Protein AF-A0A538E797-F1 (afdb_monomer_lite)

Foldseek 3Di:
DDDDDDDDDPDPPPPPPDPDPLVVVAPDDDDDPDDWFWAAEPSYIFTKDWPFWDDDDPPDAAFEKEDEDDADPPAHIEGHDAPPDPSDDQKYFYKYKYFDPPAPGDHDRYPVSSVVCVVVVGIDIGTDPTITRMHID

Sequence (137 aa):
MRKILVVLALAACAASASALPAAAADGPVQTYSQHVTLGFYRGELISYLDFGPVKLASGNKVAPIWVVTNGPEGQRNIVDTVPGRAGYTPLWAVHTVTWKSGANARVLRSAAAVRSAQRAGQVTVKAAPVVVNCPIL

Secondary structure (DSSP, 8-state):
---------------------GGGGS-PPPP-SS--EEEEETTEEEEE----B-PPPTT---EEEEEESSPPTT--EEES--TTSTT--SEEEEEEEEEPTTS------SHHHHHHHHHTTSEEEEEEEEEEE--B-

Structure (mmCIF, N/CA/C/O backbone):
data_AF-A0A538E797-F1
#
_entry.id   AF-A0A538E797-F1
#
loop_
_atom_site.group_PDB
_atom_site.id
_atom_site.type_symbol
_atom_site.label_atom_id
_atom_site.label_alt_id
_atom_site.label_comp_id
_atom_site.label_asym_id
_atom_site.label_entity_id
_atom_site.label_seq_id
_atom_site.pdbx_PDB_ins_code
_atom_site.Cartn_x
_atom_site.Cartn_y
_atom_site.Cartn_z
_atom_site.occupancy
_atom_site.B_iso_or_equiv
_atom_site.auth_seq_id
_atom_site.auth_comp_id
_atom_site.auth_asym_id
_atom_site.auth_atom_id
_atom_site.pdbx_PDB_model_num
ATOM 1 N N . MET A 1 1 ? -1.198 -56.739 55.428 1.00 44.25 1 MET A N 1
ATOM 2 C CA . MET A 1 1 ? -1.530 -56.590 53.992 1.00 44.25 1 MET A CA 1
ATOM 3 C C . MET A 1 1 ? -2.028 -55.168 53.767 1.00 44.25 1 MET A C 1
ATOM 5 O O . MET A 1 1 ? -3.082 -54.810 54.272 1.00 44.25 1 MET A O 1
ATOM 9 N N . ARG A 1 2 ? -1.198 -54.322 53.150 1.00 35.97 2 ARG A N 1
ATOM 10 C CA . ARG A 1 2 ? -1.338 -52.858 53.083 1.00 35.97 2 ARG A CA 1
ATOM 11 C C . ARG A 1 2 ? -1.948 -52.506 51.721 1.00 35.97 2 ARG A C 1
ATOM 13 O O . ARG A 1 2 ? -1.290 -52.708 50.708 1.00 35.97 2 ARG A O 1
ATOM 20 N N . LYS A 1 3 ? -3.207 -52.062 51.681 1.00 38.53 3 LYS A N 1
ATOM 21 C CA . LYS A 1 3 ? -3.858 -51.613 50.438 1.00 38.53 3 LYS A CA 1
ATOM 22 C C . LYS A 1 3 ? -3.472 -50.152 50.198 1.00 38.53 3 LYS A C 1
ATOM 24 O O . LYS A 1 3 ? -3.892 -49.278 50.947 1.00 38.53 3 LYS A O 1
ATOM 29 N N . ILE A 1 4 ? -2.615 -49.915 49.209 1.00 42.84 4 ILE A N 1
ATOM 30 C CA . ILE A 1 4 ? -2.207 -48.580 48.756 1.00 42.84 4 ILE A CA 1
ATOM 31 C C . ILE A 1 4 ? -3.264 -48.092 47.762 1.00 42.84 4 ILE A C 1
ATOM 33 O O . ILE A 1 4 ? -3.472 -48.719 46.726 1.00 42.84 4 ILE A O 1
ATOM 37 N N . LEU A 1 5 ? -3.949 -46.998 48.099 1.00 42.88 5 LEU A N 1
ATOM 38 C CA . LEU A 1 5 ? -4.840 -46.282 47.191 1.00 42.88 5 LEU A CA 1
ATOM 39 C C . LEU A 1 5 ? -3.979 -45.298 46.384 1.00 42.88 5 LEU A C 1
ATOM 41 O O . LEU A 1 5 ? -3.400 -44.373 46.952 1.00 42.88 5 LEU A O 1
ATOM 45 N N . VAL A 1 6 ? -3.856 -45.517 45.077 1.00 39.69 6 VAL A N 1
ATOM 46 C CA . VAL A 1 6 ? -3.193 -44.580 44.161 1.00 39.69 6 VAL A CA 1
ATOM 47 C C . VAL A 1 6 ? -4.214 -43.518 43.763 1.00 39.69 6 VAL A C 1
ATOM 49 O O . VAL A 1 6 ? -5.213 -43.825 43.118 1.00 39.69 6 VAL A O 1
ATOM 52 N N . VAL A 1 7 ? -3.976 -42.270 44.167 1.00 41.56 7 VAL A N 1
ATOM 53 C CA . VAL A 1 7 ? -4.746 -41.108 43.709 1.00 41.56 7 VAL A CA 1
ATOM 54 C C . VAL A 1 7 ? -4.184 -40.685 42.354 1.00 41.56 7 VAL A C 1
ATOM 56 O O . VAL A 1 7 ? -3.055 -40.204 42.269 1.00 41.56 7 VAL A O 1
ATOM 59 N N . LEU A 1 8 ? -4.961 -40.883 41.288 1.00 40.84 8 LEU A N 1
ATOM 60 C CA . LEU A 1 8 ? -4.662 -40.334 39.967 1.00 40.84 8 LEU A CA 1
ATOM 61 C C . LEU A 1 8 ? -5.021 -38.839 39.976 1.00 40.84 8 LEU A C 1
ATOM 63 O O . LEU A 1 8 ? -6.191 -38.472 39.894 1.00 40.84 8 LEU A O 1
ATOM 67 N N . ALA A 1 9 ? -4.021 -37.969 40.097 1.00 42.69 9 ALA A N 1
ATOM 68 C CA . ALA A 1 9 ? -4.195 -36.545 39.844 1.00 42.69 9 ALA A CA 1
ATOM 69 C C . ALA A 1 9 ? -4.151 -36.306 38.326 1.00 42.69 9 ALA A C 1
ATOM 71 O O . ALA A 1 9 ? -3.087 -36.375 37.711 1.00 42.69 9 ALA A O 1
ATOM 72 N N . LEU A 1 10 ? -5.308 -36.035 37.711 1.00 43.81 10 LEU A N 1
ATOM 73 C CA . LEU A 1 10 ? -5.363 -35.476 36.361 1.00 43.81 10 LEU A CA 1
ATOM 74 C C . LEU A 1 10 ? -4.856 -34.028 36.427 1.00 43.81 10 LEU A C 1
ATOM 76 O O . LEU A 1 10 ? -5.579 -33.122 36.837 1.00 43.81 10 LEU A O 1
ATOM 80 N N . ALA A 1 11 ? -3.606 -33.805 36.029 1.00 48.59 11 ALA A N 1
ATOM 81 C CA . ALA A 1 11 ? -3.107 -32.466 35.755 1.00 48.59 11 ALA A CA 1
ATOM 82 C C . ALA A 1 11 ? -3.677 -32.003 34.405 1.00 48.59 11 ALA A C 1
ATOM 84 O O . ALA A 1 11 ? -3.235 -32.438 33.343 1.00 48.59 11 ALA A O 1
ATOM 85 N N . ALA A 1 12 ? -4.686 -31.133 34.439 1.00 50.56 12 ALA A N 1
ATOM 86 C CA . ALA A 1 12 ? -5.140 -30.424 33.253 1.00 50.56 12 ALA A CA 1
ATOM 87 C C . ALA A 1 12 ? -4.074 -29.384 32.867 1.00 50.56 12 ALA A C 1
ATOM 89 O O . ALA A 1 12 ? -3.980 -28.319 33.477 1.00 50.56 12 ALA A O 1
ATOM 90 N N . CYS A 1 13 ? -3.251 -29.691 31.862 1.00 41.28 13 CYS A N 1
ATOM 91 C CA . CYS A 1 13 ? -2.411 -28.693 31.205 1.00 41.28 13 CYS A CA 1
ATOM 92 C C . CYS A 1 13 ? -3.315 -27.712 30.451 1.00 41.28 13 CYS A C 1
ATOM 94 O O . CYS A 1 13 ? -3.717 -27.964 29.316 1.00 41.28 13 CYS A O 1
ATOM 96 N N . ALA A 1 14 ? -3.629 -26.577 31.073 1.00 55.16 14 ALA A N 1
ATOM 97 C CA . ALA A 1 14 ? -4.094 -25.411 30.343 1.00 55.16 14 ALA A CA 1
ATOM 98 C C . ALA A 1 14 ? -2.926 -24.911 29.479 1.00 55.16 14 ALA A C 1
ATOM 100 O O . ALA A 1 14 ? -1.996 -24.276 29.974 1.00 55.16 14 ALA A O 1
ATOM 101 N N . ALA A 1 15 ? -2.939 -25.251 28.190 1.00 53.62 15 ALA A N 1
ATOM 102 C CA . ALA A 1 15 ? -2.039 -24.650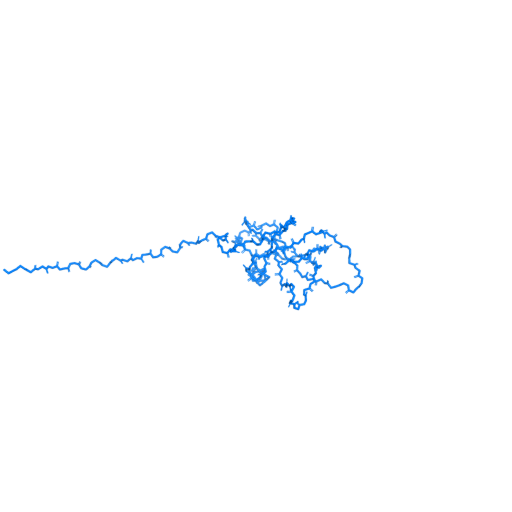 27.220 1.00 53.62 15 ALA A CA 1
ATOM 103 C C . ALA A 1 15 ? -2.470 -23.192 27.022 1.00 53.62 15 ALA A C 1
ATOM 105 O O . ALA A 1 15 ? -3.354 -22.882 26.224 1.00 53.62 15 ALA A O 1
ATOM 106 N N . SER A 1 16 ? -1.866 -22.295 27.795 1.00 52.09 16 SER A N 1
ATOM 107 C CA . SER A 1 16 ? -1.926 -20.861 27.554 1.00 52.09 16 SER A CA 1
ATOM 108 C C . SER A 1 16 ? -1.306 -20.593 26.185 1.00 52.09 16 SER A C 1
ATOM 110 O O . SER A 1 16 ? -0.084 -20.582 26.047 1.00 52.09 16 SER A O 1
ATOM 112 N N . ALA A 1 17 ? -2.133 -20.407 25.157 1.00 55.44 17 ALA A N 1
ATOM 113 C CA . ALA A 1 17 ? -1.679 -19.882 23.879 1.00 55.44 17 ALA A CA 1
ATOM 114 C C . ALA A 1 17 ? -1.300 -18.411 24.095 1.00 55.44 17 ALA A C 1
ATOM 116 O O . ALA A 1 17 ? -2.126 -17.509 23.959 1.00 55.44 17 ALA A O 1
ATOM 117 N N . SER A 1 18 ? -0.056 -18.166 24.504 1.00 52.25 18 SER A N 1
ATOM 118 C CA . SER A 1 18 ? 0.523 -16.833 24.450 1.00 52.25 18 SER A CA 1
ATOM 119 C C . SER A 1 18 ? 0.542 -16.416 22.983 1.00 52.25 18 SER A C 1
ATOM 121 O O . SER A 1 18 ? 1.216 -17.022 22.150 1.00 52.25 18 SER A O 1
ATOM 123 N N . ALA A 1 19 ? -0.256 -15.405 22.641 1.00 55.53 19 ALA A N 1
ATOM 124 C CA . ALA A 1 19 ? -0.161 -14.761 21.345 1.00 55.53 19 ALA A CA 1
ATOM 125 C C . ALA A 1 19 ? 1.259 -14.198 21.233 1.00 55.53 19 ALA A C 1
ATOM 127 O O . ALA A 1 19 ? 1.596 -13.218 21.899 1.00 55.53 19 ALA A O 1
ATOM 128 N N . LEU A 1 20 ? 2.109 -14.861 20.445 1.00 48.50 20 LEU A N 1
ATOM 129 C CA . LEU A 1 20 ? 3.406 -14.317 20.073 1.00 48.50 20 LEU A CA 1
ATOM 13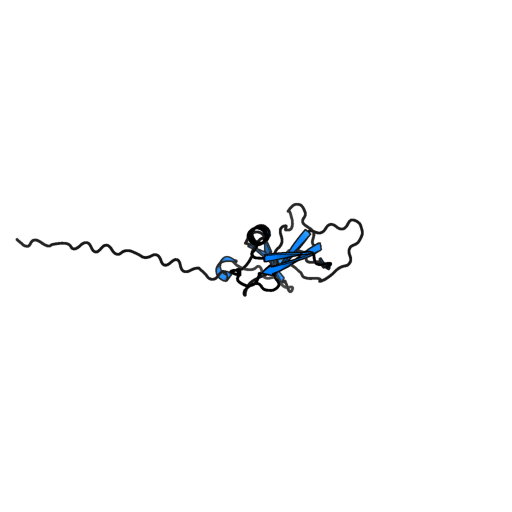0 C C . LEU A 1 20 ? 3.183 -12.882 19.570 1.00 48.50 20 LEU A C 1
ATOM 132 O O . LEU A 1 20 ? 2.234 -12.652 18.810 1.00 48.50 20 LEU A O 1
ATOM 136 N N . PRO A 1 21 ? 4.017 -11.911 19.980 1.00 47.06 21 PRO A N 1
ATOM 137 C CA . PRO A 1 21 ? 3.920 -10.572 19.434 1.00 47.06 21 PRO A CA 1
ATOM 138 C C . PRO A 1 21 ? 4.013 -10.675 17.912 1.00 47.06 21 PRO A C 1
ATOM 140 O O . PRO A 1 21 ? 4.872 -11.387 17.398 1.00 47.06 21 PRO A O 1
ATOM 143 N N . ALA A 1 22 ? 3.143 -9.972 17.185 1.00 52.41 22 ALA A N 1
ATOM 144 C CA . ALA A 1 22 ? 3.089 -10.013 15.720 1.00 52.41 22 ALA A CA 1
ATOM 145 C C . ALA A 1 22 ? 4.447 -9.720 15.040 1.00 52.41 22 ALA A C 1
ATOM 147 O O . ALA A 1 22 ? 4.637 -10.092 13.888 1.00 52.41 22 ALA A O 1
ATOM 148 N N . ALA A 1 23 ? 5.395 -9.111 15.765 1.00 48.59 23 ALA A N 1
ATOM 149 C CA . ALA A 1 23 ? 6.785 -8.918 15.356 1.00 48.59 23 ALA A CA 1
ATOM 150 C C . ALA A 1 23 ? 7.599 -10.225 15.227 1.00 48.59 23 ALA A C 1
ATOM 152 O O . ALA A 1 23 ? 8.496 -10.301 14.397 1.00 48.59 23 ALA A O 1
ATOM 153 N N . ALA A 1 24 ? 7.289 -11.270 16.001 1.00 51.31 24 ALA A N 1
ATOM 154 C CA . ALA A 1 24 ? 7.984 -12.560 15.935 1.00 51.31 24 ALA A CA 1
ATOM 155 C C . ALA A 1 24 ? 7.589 -13.401 14.704 1.00 51.31 24 ALA A C 1
ATOM 157 O O . ALA A 1 24 ? 8.263 -14.378 14.388 1.00 51.31 24 ALA A O 1
ATOM 158 N N . ALA A 1 25 ? 6.511 -13.031 14.001 1.00 61.03 25 ALA A N 1
ATOM 159 C CA . ALA A 1 25 ? 6.016 -13.751 12.827 1.00 61.03 25 ALA A CA 1
ATOM 160 C C . ALA A 1 25 ? 6.710 -13.348 11.510 1.00 61.03 25 ALA A C 1
ATOM 162 O O . ALA A 1 25 ? 6.484 -13.993 10.489 1.00 61.03 25 ALA A O 1
ATOM 163 N N . ASP A 1 26 ? 7.530 -12.293 11.515 1.00 69.38 26 ASP A N 1
ATOM 164 C CA . ASP A 1 26 ? 8.071 -11.685 10.290 1.00 69.38 26 ASP A CA 1
ATOM 165 C C . ASP A 1 26 ? 9.312 -12.406 9.727 1.00 69.38 26 ASP A C 1
ATOM 167 O O . ASP A 1 26 ? 9.731 -12.106 8.610 1.00 69.38 26 ASP A O 1
ATOM 171 N N . GLY A 1 27 ? 9.885 -13.370 10.459 1.00 66.62 27 GLY A N 1
ATOM 172 C CA . GLY A 1 27 ? 11.157 -13.998 10.087 1.00 66.62 27 GLY A CA 1
ATOM 173 C C . GLY A 1 27 ? 12.325 -12.995 10.058 1.00 66.62 27 GLY A C 1
ATOM 174 O O . GLY A 1 27 ? 12.183 -11.853 10.503 1.00 66.62 27 GLY A O 1
ATOM 175 N N . PRO A 1 28 ? 13.516 -13.398 9.580 1.00 70.62 28 PRO A N 1
ATOM 176 C CA . PRO A 1 28 ? 14.621 -12.465 9.408 1.00 70.62 28 PRO A CA 1
ATOM 177 C C . PRO A 1 28 ? 14.321 -11.495 8.259 1.00 70.62 28 PRO A C 1
ATOM 179 O O . PRO A 1 28 ? 14.097 -11.904 7.119 1.00 70.62 28 PRO A O 1
ATOM 182 N N . VAL A 1 29 ? 14.356 -10.198 8.557 1.00 71.19 29 VAL A N 1
ATOM 183 C CA . VAL A 1 29 ? 14.288 -9.147 7.537 1.00 71.19 29 VAL A CA 1
ATOM 184 C C . VAL A 1 29 ? 15.600 -9.136 6.758 1.00 71.19 29 VAL A C 1
ATOM 186 O O . VAL A 1 29 ? 16.673 -9.112 7.360 1.00 71.19 29 VAL A O 1
ATOM 189 N N . GLN A 1 30 ? 15.525 -9.145 5.427 1.00 82.56 30 GLN A N 1
ATOM 190 C CA . GLN A 1 30 ? 16.713 -9.010 4.584 1.00 82.56 30 GLN A CA 1
ATOM 191 C C . GLN A 1 30 ? 17.364 -7.639 4.807 1.00 82.56 30 GLN A C 1
ATOM 193 O O . GLN A 1 30 ? 16.690 -6.606 4.748 1.00 82.56 30 GLN A O 1
ATOM 198 N N . THR A 1 31 ? 18.675 -7.632 5.046 1.00 85.38 31 THR A N 1
ATOM 199 C CA . THR A 1 31 ? 19.455 -6.403 5.216 1.00 85.38 31 THR A CA 1
ATOM 200 C C . THR A 1 31 ? 20.038 -5.980 3.879 1.00 85.38 31 THR A C 1
ATOM 202 O O . THR A 1 31 ? 20.685 -6.768 3.193 1.00 85.38 31 THR A O 1
ATOM 205 N N . TYR A 1 32 ? 19.858 -4.709 3.539 1.00 88.50 32 TYR A N 1
ATOM 206 C CA . TYR A 1 32 ? 20.411 -4.107 2.335 1.00 88.50 32 TYR A CA 1
ATOM 207 C C . TYR A 1 32 ? 21.402 -3.013 2.729 1.00 88.50 32 TYR A C 1
ATOM 209 O O . TYR A 1 32 ? 21.233 -2.354 3.752 1.00 88.50 32 TYR A O 1
ATOM 217 N N . SER A 1 33 ? 22.438 -2.801 1.914 1.00 90.06 33 SER A N 1
ATOM 218 C CA . SER A 1 33 ? 23.407 -1.717 2.142 1.00 90.06 33 SER A CA 1
ATOM 219 C C . SER A 1 33 ? 22.782 -0.328 1.977 1.00 90.06 33 SER A C 1
ATOM 221 O O . SER A 1 33 ? 23.258 0.643 2.555 1.00 90.06 33 SER A O 1
ATOM 223 N N . GLN A 1 34 ? 21.724 -0.238 1.174 1.00 90.56 34 GLN A N 1
ATOM 224 C CA . GLN A 1 34 ? 20.929 0.970 0.971 1.00 90.56 34 GLN A CA 1
ATOM 225 C C . GLN A 1 34 ? 19.734 1.009 1.930 1.00 90.56 34 GLN A C 1
ATOM 227 O O . GLN A 1 34 ? 19.246 -0.034 2.364 1.00 90.56 34 GLN A O 1
ATOM 232 N N . HIS A 1 35 ? 19.231 2.211 2.223 1.00 91.25 35 HIS A N 1
ATOM 233 C CA . HIS A 1 35 ? 18.023 2.369 3.029 1.00 91.25 35 HIS A CA 1
ATOM 234 C C . HIS A 1 35 ? 16.810 1.774 2.302 1.00 91.25 35 HIS A C 1
ATOM 236 O O . HIS A 1 35 ? 16.544 2.108 1.146 1.00 91.25 35 HIS A O 1
ATOM 242 N N . VAL A 1 36 ? 16.059 0.924 2.999 1.00 95.38 36 VAL A N 1
ATOM 243 C CA . VAL A 1 36 ? 14.845 0.284 2.485 1.00 95.38 36 VAL A CA 1
ATOM 244 C C . VAL A 1 36 ? 13.681 0.530 3.428 1.00 95.38 36 VAL A C 1
ATOM 246 O O . VAL A 1 36 ? 13.846 0.645 4.643 1.00 95.38 36 VAL A O 1
ATOM 249 N N . THR A 1 37 ? 12.485 0.580 2.863 1.00 95.94 37 THR A N 1
ATOM 250 C CA . THR A 1 37 ? 11.235 0.617 3.613 1.00 95.94 37 THR A CA 1
ATOM 251 C C . THR A 1 37 ? 10.624 -0.776 3.645 1.00 95.94 37 THR A C 1
ATOM 253 O O . THR A 1 37 ? 10.742 -1.546 2.694 1.00 95.94 37 THR A O 1
ATOM 256 N N . LEU A 1 38 ? 9.957 -1.100 4.753 1.00 96.69 38 LEU A N 1
ATOM 257 C CA . LEU A 1 38 ? 9.271 -2.374 4.926 1.00 96.69 38 LEU A CA 1
ATOM 258 C C . LEU A 1 38 ? 7.782 -2.251 4.603 1.00 96.69 38 LEU A C 1
ATOM 260 O O . LEU A 1 38 ? 7.118 -1.307 5.036 1.00 96.69 38 LEU A O 1
ATOM 264 N N . GLY A 1 39 ? 7.246 -3.248 3.909 1.00 97.12 39 GLY A N 1
ATOM 265 C CA . GLY A 1 39 ? 5.830 -3.374 3.577 1.00 97.12 39 GLY A CA 1
ATOM 266 C C . GLY A 1 39 ? 5.301 -4.779 3.826 1.00 97.12 39 GLY A C 1
ATOM 267 O O . GLY A 1 39 ? 6.038 -5.671 4.241 1.00 97.12 39 GLY A O 1
ATOM 268 N N . PHE A 1 40 ? 4.016 -4.980 3.551 1.00 97.94 40 PHE A N 1
ATOM 269 C CA . PHE A 1 40 ? 3.368 -6.280 3.627 1.00 97.94 40 PHE A CA 1
ATOM 270 C C . PHE A 1 40 ? 2.839 -6.746 2.275 1.00 97.94 40 PHE A C 1
ATOM 272 O O . PHE A 1 40 ? 2.143 -6.010 1.572 1.00 97.94 40 PHE A O 1
ATOM 279 N N . TYR A 1 41 ? 3.078 -8.015 1.967 1.00 96.75 41 TYR A N 1
ATOM 280 C CA . TYR A 1 41 ? 2.488 -8.719 0.838 1.00 96.75 41 TYR A CA 1
ATOM 281 C C . TYR A 1 41 ? 1.996 -10.088 1.304 1.00 96.75 41 TYR A C 1
ATOM 283 O O . TYR A 1 41 ? 2.769 -10.912 1.771 1.00 96.75 41 TYR A O 1
ATOM 291 N N . ARG A 1 42 ? 0.686 -10.340 1.193 1.00 95.62 42 ARG A N 1
ATOM 292 C CA . ARG A 1 42 ? 0.063 -11.640 1.536 1.00 95.62 42 ARG A CA 1
ATOM 293 C C . ARG A 1 42 ? 0.442 -12.207 2.916 1.00 95.62 42 ARG A C 1
ATOM 295 O O . ARG A 1 42 ? 0.457 -13.416 3.101 1.00 95.62 42 ARG A O 1
ATOM 302 N N . GLY A 1 43 ? 0.644 -11.339 3.904 1.00 94.62 43 GLY A N 1
ATOM 303 C CA . GLY A 1 43 ? 1.030 -11.740 5.256 1.00 94.62 43 GLY A CA 1
ATOM 304 C C . GLY A 1 43 ? 2.535 -11.701 5.511 1.00 94.62 43 GLY A C 1
ATOM 305 O O . GLY A 1 43 ? 2.922 -11.640 6.674 1.00 94.62 43 GLY A O 1
ATOM 306 N N . GLU A 1 44 ? 3.360 -11.647 4.469 1.00 92.69 44 GLU A N 1
ATOM 307 C CA . GLU A 1 44 ? 4.820 -11.606 4.548 1.00 92.69 44 GLU A CA 1
ATOM 308 C C . GLU A 1 44 ? 5.342 -10.171 4.578 1.00 92.69 44 GLU A C 1
ATOM 310 O O . GLU A 1 44 ? 4.700 -9.245 4.070 1.00 92.69 44 GLU A O 1
ATOM 315 N N . LEU A 1 45 ? 6.513 -10.001 5.187 1.00 94.88 45 LEU A N 1
ATOM 316 C CA . LEU A 1 45 ? 7.254 -8.752 5.175 1.00 94.88 45 LEU A CA 1
ATOM 317 C C . LEU A 1 45 ? 8.077 -8.665 3.884 1.00 94.88 45 LEU A C 1
ATOM 319 O O . LEU A 1 45 ? 8.747 -9.621 3.507 1.00 94.88 45 LEU A O 1
ATOM 323 N N . ILE A 1 46 ? 8.039 -7.513 3.227 1.00 95.19 46 ILE A N 1
ATOM 324 C CA . ILE A 1 46 ? 8.830 -7.224 2.027 1.00 95.19 46 ILE A CA 1
ATOM 325 C C . ILE A 1 46 ? 9.649 -5.953 2.227 1.00 95.19 46 ILE A C 1
ATOM 327 O O . ILE A 1 46 ? 9.270 -5.094 3.026 1.00 95.19 46 ILE A O 1
ATOM 331 N N . SER A 1 47 ? 10.719 -5.811 1.450 1.00 96.25 47 SER A N 1
ATOM 332 C CA . SER A 1 47 ? 11.539 -4.601 1.393 1.00 96.25 47 SER A CA 1
ATOM 333 C C . SER A 1 47 ? 11.362 -3.908 0.046 1.00 96.25 47 SER A C 1
ATOM 335 O O . SER A 1 47 ? 11.288 -4.558 -0.995 1.00 96.25 47 SER A O 1
ATOM 337 N N . TYR A 1 48 ? 11.290 -2.582 0.049 1.00 96.94 48 TYR A N 1
ATOM 338 C CA . TYR A 1 48 ? 11.206 -1.782 -1.168 1.00 96.94 48 TYR A CA 1
ATOM 339 C C . TYR A 1 48 ? 11.963 -0.463 -1.018 1.00 96.94 48 TYR A C 1
ATOM 341 O O . TYR A 1 48 ? 12.186 0.026 0.091 1.00 96.94 48 TYR A O 1
ATOM 349 N N . LEU A 1 49 ? 12.366 0.116 -2.145 1.00 97.31 49 LEU A N 1
ATOM 350 C CA . LEU A 1 49 ? 12.917 1.471 -2.193 1.00 97.31 49 LEU A CA 1
ATOM 351 C C . LEU A 1 49 ? 11.783 2.478 -2.289 1.00 97.31 49 LEU A C 1
ATOM 353 O O . LEU A 1 49 ? 10.805 2.206 -2.972 1.00 97.31 49 LEU A O 1
ATOM 357 N N . ASP A 1 50 ? 11.917 3.642 -1.665 1.00 96.62 50 ASP A N 1
ATOM 358 C CA . ASP A 1 50 ? 10.936 4.721 -1.784 1.00 96.62 50 ASP A CA 1
ATOM 359 C C . ASP A 1 50 ? 11.558 5.923 -2.504 1.00 96.62 50 ASP A C 1
ATOM 361 O O . ASP A 1 50 ? 12.362 6.655 -1.928 1.00 96.62 50 ASP A O 1
ATOM 365 N N . PHE A 1 51 ? 11.204 6.113 -3.779 1.00 97.12 51 PHE A N 1
ATOM 366 C CA . PHE A 1 51 ? 11.606 7.288 -4.559 1.00 97.12 51 PHE A CA 1
ATOM 367 C C . PHE A 1 51 ? 10.552 8.405 -4.540 1.00 97.12 51 PHE A C 1
ATOM 369 O O . PHE A 1 51 ? 10.728 9.427 -5.204 1.00 97.12 51 PHE A O 1
ATOM 376 N N . GLY A 1 52 ? 9.461 8.232 -3.79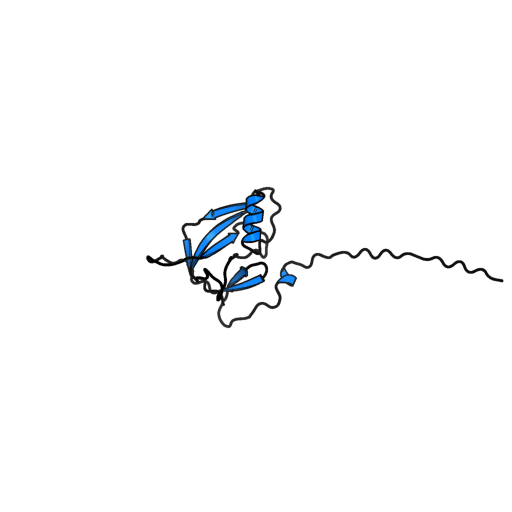1 1.00 96.56 52 GLY A N 1
ATOM 377 C CA . GLY A 1 52 ? 8.419 9.232 -3.623 1.00 96.56 52 GLY A CA 1
ATOM 378 C C . GLY A 1 52 ? 7.488 9.415 -4.832 1.00 96.56 52 GLY A C 1
ATOM 379 O O . GLY A 1 52 ? 7.413 8.560 -5.725 1.00 96.56 52 GLY A O 1
ATOM 380 N N . PRO A 1 53 ? 6.706 10.514 -4.839 1.00 97.69 53 PRO A N 1
ATOM 381 C CA . PRO A 1 53 ? 5.695 10.785 -5.855 1.00 97.69 53 PRO A CA 1
ATOM 382 C C . PRO A 1 53 ? 6.266 11.013 -7.255 1.00 97.69 53 PRO A C 1
ATOM 384 O O . PRO A 1 53 ? 7.282 11.682 -7.431 1.00 97.69 53 PRO A O 1
ATOM 387 N N . VAL A 1 54 ? 5.543 10.542 -8.271 1.00 97.44 54 VAL A N 1
ATOM 388 C CA . VAL A 1 54 ? 5.901 10.721 -9.683 1.00 97.44 54 VAL A CA 1
ATOM 389 C C . VAL A 1 54 ? 4.712 11.178 -10.523 1.00 97.44 54 VAL A C 1
ATOM 391 O O . VAL A 1 54 ? 3.552 10.914 -10.206 1.00 97.44 54 VAL A O 1
ATOM 394 N N . LYS A 1 55 ? 5.002 11.847 -11.643 1.00 95.06 55 LYS A N 1
ATOM 395 C CA . LYS A 1 55 ? 4.004 12.133 -12.681 1.00 95.06 55 LYS A CA 1
ATOM 396 C C . LYS A 1 55 ? 3.908 10.943 -13.629 1.00 95.06 55 LYS A C 1
ATOM 398 O O . LYS A 1 55 ? 4.926 10.421 -14.077 1.00 95.06 55 LYS A O 1
ATOM 403 N N . LEU A 1 56 ? 2.687 10.528 -13.951 1.00 93.81 56 LEU A N 1
ATOM 404 C CA . LEU A 1 56 ? 2.468 9.469 -14.930 1.00 93.81 56 LEU A CA 1
ATOM 405 C C . LEU A 1 56 ? 2.627 9.994 -16.358 1.00 93.81 56 LEU A C 1
ATOM 407 O O . LEU A 1 56 ? 2.129 11.067 -16.693 1.00 93.81 56 LEU A O 1
ATOM 411 N N . ALA A 1 57 ? 3.272 9.192 -17.200 1.00 90.56 57 ALA A N 1
ATOM 412 C CA . ALA A 1 57 ? 3.210 9.321 -18.648 1.00 90.56 57 ALA A CA 1
ATOM 413 C C . ALA A 1 57 ? 2.091 8.424 -19.205 1.00 90.56 57 ALA A C 1
ATOM 415 O O . ALA A 1 57 ? 1.676 7.453 -18.563 1.00 90.56 57 ALA A O 1
ATOM 416 N N . SER A 1 58 ? 1.609 8.739 -20.410 1.00 91.75 58 SER A N 1
ATOM 417 C CA . SER A 1 58 ? 0.643 7.889 -21.116 1.00 91.75 58 SER A CA 1
ATOM 418 C C . SER A 1 58 ? 1.195 6.469 -21.287 1.00 91.75 58 SER A C 1
ATOM 420 O O . SER A 1 58 ? 2.371 6.289 -21.596 1.00 91.75 58 SER A O 1
ATOM 422 N N . GLY A 1 59 ? 0.353 5.458 -21.067 1.00 92.25 59 GLY A N 1
ATOM 423 C CA . GLY A 1 59 ? 0.736 4.045 -21.151 1.00 92.25 59 GLY A CA 1
ATOM 424 C C . GLY A 1 59 ? 1.360 3.455 -19.881 1.00 92.25 59 GLY A C 1
ATOM 425 O O . GLY A 1 59 ? 1.481 2.230 -19.794 1.00 92.25 59 GLY A O 1
ATOM 426 N N . ASN A 1 60 ? 1.694 4.269 -18.871 1.00 94.94 60 ASN A N 1
ATOM 427 C CA . ASN A 1 60 ? 2.170 3.747 -17.591 1.00 94.94 60 ASN A CA 1
ATOM 428 C C . ASN A 1 60 ? 1.095 2.886 -16.917 1.00 94.94 60 ASN A C 1
ATOM 430 O O . ASN A 1 60 ? -0.058 3.293 -16.766 1.00 94.94 60 ASN A O 1
ATOM 434 N N . LYS A 1 61 ? 1.506 1.705 -16.454 1.00 96.69 61 LYS A N 1
ATOM 435 C CA . LYS A 1 61 ? 0.684 0.830 -15.616 1.00 96.69 61 LYS A CA 1
ATOM 436 C C . LYS A 1 61 ? 1.034 1.051 -14.151 1.00 96.69 61 LYS A C 1
ATOM 438 O O . LYS A 1 61 ? 2.202 1.231 -13.806 1.00 96.69 61 LYS A O 1
ATOM 443 N N . VAL A 1 62 ? 0.024 0.973 -13.297 1.00 98.06 62 VAL A N 1
ATOM 444 C CA . VAL A 1 62 ? 0.173 1.103 -11.846 1.00 98.06 62 VAL A CA 1
ATOM 445 C C . VAL A 1 62 ? -0.422 -0.106 -11.141 1.00 98.06 62 VAL A C 1
ATOM 447 O O . VAL A 1 62 ? -1.408 -0.680 -11.607 1.00 98.06 62 VAL A O 1
ATOM 450 N N . ALA A 1 63 ? 0.172 -0.469 -10.012 1.00 98.25 63 ALA A N 1
ATOM 451 C CA . ALA A 1 63 ? -0.373 -1.433 -9.068 1.00 98.25 63 ALA A CA 1
ATOM 452 C C . ALA A 1 63 ? -0.943 -0.699 -7.837 1.00 98.25 63 ALA A C 1
ATOM 454 O O . ALA A 1 63 ? -0.528 0.421 -7.544 1.00 98.25 63 ALA A O 1
ATOM 455 N N . PRO A 1 64 ? -1.908 -1.270 -7.101 1.00 98.31 64 PRO A N 1
ATOM 456 C CA . PRO A 1 64 ? -2.424 -0.637 -5.892 1.00 98.31 64 PRO A CA 1
ATOM 457 C C . PRO A 1 64 ? -1.464 -0.813 -4.706 1.00 98.31 64 PRO A C 1
ATOM 459 O O . PRO A 1 64 ? -0.954 -1.912 -4.470 1.00 98.31 64 PRO A O 1
ATOM 462 N N . ILE A 1 65 ? -1.292 0.249 -3.918 1.00 98.75 65 ILE A N 1
ATOM 463 C CA . ILE A 1 65 ? -0.705 0.200 -2.572 1.00 98.75 65 ILE A CA 1
ATOM 464 C C . ILE A 1 65 ? -1.707 0.763 -1.566 1.00 98.75 65 ILE A C 1
ATOM 466 O O . ILE A 1 65 ? -2.357 1.776 -1.824 1.00 98.75 65 ILE A O 1
ATOM 470 N N . TRP A 1 66 ? -1.840 0.119 -0.410 1.00 98.88 66 TRP A N 1
ATOM 471 C CA . TRP A 1 66 ? -2.698 0.587 0.676 1.00 98.88 66 TRP A CA 1
ATOM 472 C C . TRP A 1 66 ? -1.857 1.154 1.813 1.00 98.88 66 TRP A C 1
ATOM 474 O O . TRP A 1 66 ? -1.049 0.444 2.413 1.00 98.88 66 TRP A O 1
ATOM 484 N N . VAL A 1 67 ? -2.096 2.425 2.124 1.00 98.62 67 VAL A N 1
ATOM 485 C CA . VAL A 1 67 ? -1.452 3.170 3.208 1.00 98.62 67 VAL A CA 1
ATOM 486 C C . VAL A 1 67 ? -2.463 3.326 4.336 1.00 98.62 67 VAL A C 1
ATOM 488 O O . VAL A 1 67 ? -3.482 4.001 4.180 1.00 98.62 67 VAL A O 1
ATOM 491 N N . VAL A 1 68 ? -2.215 2.675 5.470 1.00 98.62 68 VAL A N 1
ATOM 492 C CA . VAL A 1 68 ? -3.119 2.738 6.625 1.00 98.62 68 VAL A CA 1
ATOM 493 C C . VAL A 1 68 ? -2.775 3.967 7.470 1.00 98.62 68 VAL A C 1
ATOM 495 O O . VAL A 1 68 ? -1.665 4.070 7.977 1.00 98.62 68 VAL A O 1
ATOM 498 N N . THR A 1 69 ? -3.717 4.896 7.636 1.00 98.06 69 THR A N 1
ATOM 499 C CA . THR A 1 69 ? -3.438 6.235 8.199 1.00 98.06 69 THR A CA 1
ATOM 500 C C . THR A 1 69 ? -3.546 6.317 9.722 1.00 98.06 69 THR A C 1
ATOM 502 O O . THR A 1 69 ? -3.025 7.244 10.326 1.00 98.06 69 THR A O 1
ATOM 505 N N . ASN A 1 70 ? -4.263 5.382 10.345 1.00 98.06 70 ASN A N 1
ATOM 506 C CA . ASN A 1 70 ? -4.501 5.314 11.793 1.00 98.06 70 ASN A CA 1
ATOM 507 C C . ASN A 1 70 ? -4.470 3.858 12.288 1.00 98.06 70 ASN A C 1
ATOM 509 O O . ASN A 1 70 ? -5.323 3.423 13.062 1.00 98.06 70 ASN A O 1
ATOM 513 N N . GLY A 1 71 ? -3.540 3.069 11.748 1.00 96.44 71 GLY A N 1
ATOM 514 C CA . GLY A 1 71 ? -3.328 1.695 12.191 1.00 96.44 71 GLY A CA 1
ATOM 515 C C . GLY A 1 71 ? -2.629 1.635 13.552 1.00 96.44 71 GLY A C 1
ATOM 516 O O . GLY A 1 71 ? -2.063 2.635 13.993 1.00 96.44 71 GLY A O 1
ATOM 517 N N . PRO A 1 72 ? -2.652 0.469 14.217 1.00 96.94 72 PRO A N 1
ATOM 518 C CA . PRO A 1 72 ? -1.853 0.248 15.418 1.00 96.94 72 PRO A CA 1
ATOM 519 C C . PRO A 1 72 ? -0.349 0.257 15.099 1.00 96.94 72 PRO A C 1
ATOM 521 O O . PRO A 1 72 ? 0.058 0.218 13.934 1.00 96.94 72 PRO A O 1
ATOM 524 N N . GLU A 1 73 ? 0.479 0.255 16.143 1.00 95.62 73 GLU A N 1
ATOM 525 C CA . GLU A 1 73 ? 1.930 0.103 16.016 1.00 95.62 73 GLU A CA 1
ATOM 526 C C . GLU A 1 73 ? 2.303 -1.139 15.183 1.00 95.62 73 GLU A C 1
ATOM 528 O O . GLU A 1 73 ? 1.634 -2.175 15.224 1.00 95.62 73 GLU A O 1
ATOM 533 N N . GLY A 1 74 ? 3.361 -1.015 14.377 1.00 94.81 74 GLY A N 1
ATOM 534 C CA . GLY A 1 74 ? 3.810 -2.073 13.470 1.00 94.81 74 GLY A CA 1
ATOM 535 C C . GLY A 1 74 ? 2.991 -2.191 12.182 1.00 94.81 74 GLY A C 1
ATOM 536 O O . GLY A 1 74 ? 3.300 -3.035 11.340 1.00 94.81 74 GLY A O 1
ATOM 537 N N . GLN A 1 75 ? 1.974 -1.349 11.981 1.00 98.12 75 GLN A N 1
ATOM 538 C CA . GLN A 1 75 ? 1.313 -1.236 10.687 1.00 98.12 75 GLN A CA 1
ATOM 539 C C . GLN A 1 75 ? 2.275 -0.686 9.624 1.00 98.12 75 GLN A C 1
ATOM 541 O O . GLN A 1 75 ? 3.005 0.275 9.851 1.00 98.12 75 GLN A O 1
ATOM 546 N N . ARG A 1 76 ? 2.238 -1.296 8.437 1.00 97.94 76 ARG A N 1
ATOM 547 C CA . ARG A 1 76 ? 3.059 -0.933 7.272 1.00 97.94 76 ARG A CA 1
ATOM 548 C C . ARG A 1 76 ? 2.187 -0.778 6.032 1.00 97.94 76 ARG A C 1
ATOM 550 O O . ARG A 1 76 ? 1.011 -1.155 6.051 1.00 97.94 76 ARG A O 1
ATOM 557 N N . ASN A 1 77 ? 2.766 -0.260 4.955 1.00 98.44 77 ASN A N 1
ATOM 558 C CA . ASN A 1 77 ? 2.099 -0.229 3.658 1.00 98.44 77 ASN A CA 1
ATOM 559 C C . ASN A 1 77 ? 1.878 -1.648 3.131 1.00 98.44 77 ASN A C 1
ATOM 561 O O . ASN A 1 77 ? 2.664 -2.551 3.406 1.00 98.44 77 ASN A O 1
ATOM 565 N N . ILE A 1 78 ? 0.799 -1.846 2.381 1.00 98.81 78 ILE A N 1
ATOM 566 C CA . ILE A 1 78 ? 0.373 -3.163 1.902 1.00 98.81 78 ILE A CA 1
ATOM 567 C C . ILE A 1 78 ? 0.317 -3.140 0.378 1.00 98.81 78 ILE A C 1
ATOM 569 O O . ILE A 1 78 ? -0.220 -2.194 -0.193 1.00 98.81 78 ILE A O 1
ATOM 573 N N . VAL A 1 79 ? 0.790 -4.199 -0.272 1.00 98.50 79 VAL A N 1
ATOM 574 C CA . VAL A 1 79 ? 0.711 -4.395 -1.730 1.00 98.50 79 VAL A CA 1
ATOM 575 C C . VAL A 1 79 ? 0.004 -5.717 -2.068 1.00 98.50 79 VAL A C 1
ATOM 577 O O . VAL A 1 79 ? -0.151 -6.590 -1.209 1.00 98.50 79 VAL A O 1
ATOM 580 N N . ASP A 1 80 ? -0.450 -5.880 -3.318 1.00 97.50 80 ASP A N 1
ATOM 581 C CA . ASP A 1 80 ? -1.107 -7.119 -3.805 1.00 97.50 80 ASP A CA 1
ATOM 582 C C . ASP A 1 80 ? -0.319 -7.835 -4.915 1.00 97.50 80 ASP A C 1
ATOM 584 O O . ASP A 1 80 ? -0.782 -8.830 -5.474 1.00 97.50 80 ASP A O 1
ATOM 588 N N . THR A 1 81 ? 0.878 -7.347 -5.248 1.00 98.12 81 THR A N 1
ATOM 589 C CA . THR A 1 81 ? 1.756 -7.932 -6.268 1.00 98.12 81 THR A CA 1
ATOM 590 C C . THR A 1 81 ? 3.226 -7.643 -5.952 1.00 98.12 81 THR A C 1
ATOM 592 O O . THR A 1 81 ? 3.523 -6.723 -5.194 1.00 98.12 81 THR A O 1
ATOM 595 N N . VAL A 1 82 ? 4.132 -8.446 -6.509 1.00 97.69 82 VAL A N 1
ATOM 596 C CA . VAL A 1 82 ? 5.591 -8.427 -6.280 1.00 97.69 82 VAL A CA 1
ATOM 597 C C . VAL A 1 82 ? 6.323 -8.817 -7.575 1.00 97.69 82 VAL A C 1
ATOM 599 O O . VAL A 1 82 ? 5.676 -9.376 -8.471 1.00 97.69 82 VAL A O 1
ATOM 602 N N . PRO A 1 83 ? 7.643 -8.571 -7.707 1.00 97.81 83 PRO A N 1
ATOM 603 C CA . PRO A 1 83 ? 8.409 -8.985 -8.879 1.00 97.81 83 PRO A CA 1
ATOM 604 C C . PRO A 1 83 ? 8.162 -10.452 -9.264 1.00 97.81 83 PRO A C 1
ATOM 606 O O . PRO A 1 83 ? 8.040 -11.336 -8.416 1.00 97.81 83 PRO A O 1
ATOM 609 N N . GLY A 1 84 ? 8.027 -10.713 -10.566 1.00 97.00 84 GLY A N 1
ATOM 610 C CA . GLY A 1 84 ? 7.709 -12.049 -11.086 1.00 97.00 84 GLY A CA 1
ATOM 611 C C . GLY A 1 84 ? 6.242 -12.475 -10.929 1.00 97.00 84 GLY A C 1
ATOM 612 O O . GLY A 1 84 ? 5.903 -13.619 -11.236 1.00 97.00 84 GLY A O 1
ATOM 613 N N . ARG A 1 85 ? 5.347 -11.594 -10.462 1.00 97.12 85 ARG A N 1
ATOM 614 C CA . ARG A 1 85 ? 3.891 -11.806 -10.494 1.00 97.12 85 ARG A CA 1
ATOM 615 C C . ARG A 1 85 ? 3.220 -10.899 -11.518 1.00 97.12 85 ARG A C 1
ATOM 617 O O . ARG A 1 85 ? 3.695 -9.812 -11.842 1.00 97.12 85 ARG A O 1
ATOM 624 N N . ALA A 1 86 ? 2.086 -11.365 -12.031 1.00 96.44 86 ALA A N 1
ATOM 625 C CA . ALA A 1 86 ? 1.287 -10.596 -12.972 1.00 96.44 86 ALA A CA 1
ATOM 626 C C . ALA A 1 86 ? 0.848 -9.255 -12.358 1.00 96.44 86 ALA A C 1
ATOM 628 O O . ALA A 1 86 ? 0.518 -9.166 -11.173 1.00 96.44 86 ALA A O 1
ATOM 629 N N . GLY A 1 87 ? 0.854 -8.209 -13.184 1.00 95.44 87 GLY A N 1
ATOM 630 C CA . GLY A 1 87 ? 0.452 -6.863 -12.777 1.00 95.44 87 GLY A CA 1
ATOM 631 C C . GLY A 1 87 ? 1.458 -6.129 -11.889 1.00 95.44 87 GLY A C 1
ATOM 632 O O . GLY A 1 87 ? 1.161 -5.009 -11.486 1.00 95.44 87 GLY A O 1
ATOM 633 N N . TYR A 1 88 ? 2.628 -6.710 -11.598 1.00 98.06 88 TYR A N 1
ATOM 634 C CA . TYR A 1 88 ? 3.685 -5.981 -10.906 1.00 98.06 88 TYR A CA 1
ATOM 635 C C . TYR A 1 88 ? 4.198 -4.820 -11.753 1.00 98.06 88 TYR A C 1
ATOM 637 O O . TYR A 1 88 ? 4.540 -4.976 -12.927 1.00 98.06 88 TYR A O 1
ATOM 645 N N . THR A 1 89 ? 4.275 -3.658 -11.120 1.00 98.12 89 THR A N 1
ATOM 646 C CA . THR A 1 89 ? 4.980 -2.476 -11.601 1.00 98.12 89 THR A CA 1
ATOM 647 C C . THR A 1 89 ? 5.582 -1.793 -10.366 1.00 98.12 89 THR A C 1
ATOM 649 O O . THR A 1 89 ? 5.040 -1.950 -9.270 1.00 98.12 89 THR A O 1
ATOM 652 N N . PRO A 1 90 ? 6.686 -1.041 -10.501 1.00 97.69 90 PRO A N 1
ATOM 653 C CA . PRO A 1 90 ? 7.223 -0.263 -9.388 1.00 97.69 90 PRO A CA 1
ATOM 654 C C . PRO A 1 90 ? 6.400 1.010 -9.121 1.00 97.69 90 PRO A C 1
ATOM 656 O O . PRO A 1 90 ? 6.717 1.754 -8.201 1.00 97.69 90 PRO A O 1
ATOM 659 N N . LEU A 1 91 ? 5.370 1.292 -9.928 1.00 98.50 91 LEU A N 1
ATOM 660 C CA . LEU A 1 91 ? 4.518 2.467 -9.802 1.00 98.50 91 LEU A CA 1
ATOM 661 C C . LEU A 1 91 ? 3.241 2.111 -9.045 1.00 98.50 91 LEU A C 1
ATOM 663 O O . LEU A 1 91 ? 2.428 1.310 -9.514 1.00 98.50 91 LEU A O 1
ATOM 667 N N . TRP A 1 92 ? 3.031 2.755 -7.904 1.00 98.56 92 TRP A N 1
ATOM 668 C CA . TRP A 1 92 ? 1.938 2.422 -7.005 1.00 98.56 92 TRP A CA 1
ATOM 669 C C . TRP A 1 92 ? 0.900 3.527 -6.916 1.00 98.56 92 TRP A C 1
ATOM 671 O O . TRP A 1 92 ? 1.203 4.632 -6.471 1.00 98.56 92 TRP A O 1
ATOM 681 N N . ALA A 1 93 ? -0.338 3.220 -7.294 1.00 98.50 93 ALA A N 1
ATOM 682 C CA . ALA A 1 93 ? -1.485 4.076 -7.034 1.00 98.50 93 ALA A CA 1
ATOM 683 C C . ALA A 1 93 ? -1.882 3.968 -5.558 1.00 98.50 93 ALA A C 1
ATOM 685 O O . ALA A 1 93 ? -2.218 2.884 -5.070 1.00 98.50 93 ALA A O 1
ATOM 686 N N . VAL A 1 94 ? -1.825 5.092 -4.845 1.00 98.69 94 VAL A N 1
ATOM 687 C CA . VAL A 1 94 ? -2.035 5.122 -3.397 1.00 98.69 94 VAL A CA 1
ATOM 688 C C . VAL A 1 94 ? -3.522 5.049 -3.060 1.00 98.69 94 VAL A C 1
ATOM 690 O O . VAL A 1 94 ? -4.331 5.853 -3.521 1.00 98.69 94 VAL A O 1
ATOM 693 N N . HIS A 1 95 ? -3.873 4.120 -2.177 1.00 98.88 95 HIS A N 1
ATOM 694 C CA . HIS A 1 95 ? -5.169 4.050 -1.519 1.00 98.88 95 HIS A CA 1
ATOM 695 C C . HIS A 1 95 ? -4.991 4.250 -0.015 1.00 98.88 95 HIS A C 1
ATOM 697 O O . HIS A 1 95 ? -4.295 3.480 0.644 1.00 98.88 95 HIS A O 1
ATOM 703 N N . THR A 1 96 ? -5.643 5.257 0.557 1.00 98.75 96 THR A N 1
ATOM 704 C CA . THR A 1 96 ? -5.640 5.462 2.005 1.00 98.75 96 THR A CA 1
ATOM 705 C C . THR A 1 96 ? -6.675 4.563 2.662 1.00 98.75 96 THR A C 1
ATOM 707 O O . THR A 1 96 ? -7.812 4.446 2.197 1.00 98.75 96 THR A O 1
ATOM 710 N N . VAL A 1 97 ? -6.270 3.902 3.742 1.00 98.81 97 VAL A N 1
ATOM 711 C CA . VAL A 1 97 ? -7.117 3.038 4.561 1.00 98.81 97 VAL A CA 1
ATOM 712 C C . VAL A 1 97 ? -7.224 3.647 5.948 1.00 98.81 97 VAL A C 1
ATOM 714 O O . VAL A 1 97 ? -6.216 3.861 6.617 1.00 98.81 97 VAL A O 1
ATOM 717 N N . THR A 1 98 ? -8.447 3.892 6.400 1.00 98.81 98 THR A N 1
ATOM 718 C CA . THR A 1 98 ? -8.694 4.508 7.707 1.00 98.81 98 THR A CA 1
ATOM 719 C C . THR A 1 98 ? -9.667 3.654 8.504 1.00 98.81 98 THR A C 1
ATOM 721 O O . THR A 1 98 ? -10.791 3.407 8.057 1.00 98.81 98 THR A O 1
ATOM 724 N N . TRP A 1 99 ? -9.238 3.209 9.684 1.00 98.75 99 TRP A N 1
ATOM 725 C CA . TRP A 1 99 ? -10.073 2.562 10.692 1.00 98.75 99 TRP A CA 1
ATOM 726 C C . TRP A 1 99 ? -11.172 3.507 11.161 1.00 98.75 99 TRP A C 1
ATOM 728 O O . TRP A 1 99 ? -10.902 4.669 11.468 1.00 98.75 99 TRP A O 1
ATOM 738 N N . LYS A 1 100 ? -12.412 3.015 11.213 1.00 98.56 100 LYS A N 1
ATOM 739 C CA . LYS A 1 100 ? -13.533 3.772 11.772 1.00 98.56 100 LYS A CA 1
ATOM 740 C C . LYS A 1 100 ? -13.447 3.803 13.296 1.00 98.56 100 LYS A C 1
ATOM 742 O O . LYS A 1 100 ? -12.939 2.870 13.917 1.00 98.56 100 LYS A O 1
ATOM 747 N N . SER A 1 101 ? -13.998 4.856 13.893 1.00 97.06 101 SER A N 1
ATOM 748 C CA . SER A 1 101 ? -14.148 4.937 15.349 1.00 97.06 101 SER A CA 1
ATOM 749 C C . SER A 1 101 ? -14.935 3.734 15.884 1.00 97.06 101 SER A C 1
ATOM 751 O O . SER A 1 101 ? -15.892 3.289 15.249 1.00 97.06 101 SER A O 1
ATOM 753 N N . GLY A 1 102 ? -14.505 3.189 17.023 1.00 95.31 102 GLY A N 1
ATOM 754 C CA . GLY A 1 102 ? -15.110 2.010 17.655 1.00 95.31 102 GLY A CA 1
ATOM 755 C C . GLY A 1 102 ? -14.795 0.667 16.982 1.00 95.31 102 GLY A C 1
ATOM 756 O O . GLY A 1 102 ? -15.165 -0.376 17.519 1.00 95.31 102 GLY A O 1
ATOM 757 N N . ALA A 1 103 ? -14.103 0.647 15.837 1.00 97.25 103 ALA A N 1
ATOM 758 C CA . ALA A 1 103 ? -13.626 -0.598 15.247 1.00 97.25 103 ALA A CA 1
ATOM 759 C C . ALA A 1 103 ? -12.424 -1.147 16.030 1.00 97.25 103 ALA A C 1
ATOM 761 O O . ALA A 1 103 ? -11.561 -0.395 16.481 1.00 97.25 103 ALA A O 1
ATOM 762 N N . ASN A 1 104 ? -12.327 -2.474 16.134 1.00 95.00 104 ASN A N 1
ATOM 763 C CA . ASN A 1 104 ? -11.147 -3.129 16.694 1.00 95.00 104 ASN A CA 1
ATOM 764 C C . ASN A 1 104 ? -9.998 -3.075 15.670 1.00 95.00 104 ASN A C 1
ATOM 766 O O . ASN A 1 104 ? -9.903 -3.929 14.782 1.00 95.00 104 ASN A O 1
ATOM 770 N N . ALA A 1 105 ? -9.182 -2.022 15.749 1.00 97.62 105 ALA A N 1
ATOM 771 C CA . ALA A 1 105 ? -8.044 -1.819 14.868 1.00 97.62 105 ALA A CA 1
ATOM 772 C C . ALA A 1 105 ? -6.947 -2.854 15.148 1.00 97.62 105 ALA A C 1
ATOM 774 O O . ALA A 1 105 ? -6.525 -3.074 16.278 1.00 97.62 105 ALA A O 1
ATOM 775 N N . ARG A 1 106 ? -6.459 -3.476 14.077 1.00 97.88 106 ARG A N 1
ATOM 776 C CA . ARG A 1 106 ? -5.409 -4.499 14.102 1.00 97.88 106 ARG A CA 1
ATOM 777 C C . ARG A 1 106 ? -4.562 -4.395 12.848 1.00 97.88 106 ARG A C 1
ATOM 779 O O . ARG A 1 106 ? -5.062 -3.930 11.819 1.00 97.88 106 ARG A O 1
ATOM 786 N N . VAL A 1 107 ? -3.323 -4.876 12.921 1.00 98.25 107 VAL A N 1
ATOM 787 C CA . VAL A 1 107 ? -2.400 -4.844 11.783 1.00 98.25 107 VAL A CA 1
ATOM 788 C C . VAL A 1 107 ? -3.007 -5.583 10.587 1.00 98.25 107 VAL A C 1
ATOM 790 O O . VAL A 1 107 ? -3.412 -6.743 10.669 1.00 98.25 107 VAL A O 1
ATOM 793 N N . LEU A 1 108 ? -3.083 -4.888 9.460 1.00 98.50 108 LEU A N 1
ATOM 794 C CA . LEU A 1 108 ? -3.465 -5.417 8.160 1.00 98.50 108 LEU A CA 1
ATOM 795 C C . LEU A 1 108 ? -2.200 -5.776 7.384 1.00 98.50 108 LEU A C 1
ATOM 797 O O . LEU A 1 108 ? -1.349 -4.918 7.177 1.00 98.50 108 LEU A O 1
ATOM 801 N N . ARG A 1 109 ? -2.094 -7.031 6.937 1.00 98.19 109 ARG A N 1
ATOM 802 C CA . ARG A 1 109 ? -0.884 -7.561 6.277 1.00 98.19 109 ARG A CA 1
ATOM 803 C C . ARG A 1 109 ? -1.094 -8.003 4.826 1.00 98.19 109 ARG A C 1
ATOM 805 O O . ARG A 1 109 ? -0.213 -8.588 4.207 1.00 98.19 109 ARG A O 1
ATOM 812 N N . SER A 1 110 ? -2.284 -7.795 4.270 1.00 98.56 110 SER A N 1
ATOM 813 C CA . SER A 1 110 ? -2.583 -8.164 2.885 1.00 98.56 110 SER A CA 1
ATOM 814 C C . SER A 1 110 ? -3.754 -7.367 2.332 1.00 98.56 110 SER A C 1
ATOM 816 O O . SER A 1 110 ? -4.651 -6.953 3.073 1.00 98.56 110 SER A O 1
ATOM 818 N N . ALA A 1 111 ? -3.786 -7.196 1.012 1.00 98.44 111 ALA A N 1
ATOM 819 C CA . ALA A 1 111 ? -4.910 -6.566 0.332 1.00 98.44 111 ALA A CA 1
ATOM 820 C C . ALA A 1 111 ? -6.230 -7.316 0.590 1.00 98.44 111 ALA A C 1
ATOM 822 O O . ALA A 1 111 ? -7.286 -6.705 0.749 1.00 98.44 111 ALA A O 1
ATOM 823 N N . ALA A 1 112 ? -6.180 -8.647 0.712 1.00 98.56 112 ALA A N 1
ATOM 824 C CA . ALA A 1 112 ? -7.332 -9.458 1.097 1.00 98.56 112 ALA A CA 1
ATOM 825 C C . ALA A 1 112 ? -7.859 -9.092 2.496 1.00 98.56 112 ALA A C 1
ATOM 827 O O . ALA A 1 112 ? -9.073 -8.967 2.676 1.00 98.56 112 ALA A O 1
ATOM 828 N N . ALA A 1 113 ? -6.968 -8.853 3.464 1.00 98.69 113 ALA A N 1
ATOM 829 C CA . ALA A 1 113 ? -7.346 -8.413 4.802 1.00 98.69 113 ALA A CA 1
ATOM 830 C C . ALA A 1 113 ? -7.936 -6.993 4.796 1.00 98.69 113 ALA A C 1
ATOM 832 O O . ALA A 1 113 ? -8.919 -6.749 5.498 1.00 98.69 113 ALA A O 1
ATOM 833 N N . VAL A 1 114 ? -7.395 -6.079 3.975 1.00 98.81 114 VAL A N 1
ATOM 834 C CA . VAL A 1 114 ? -7.960 -4.729 3.777 1.00 98.81 114 VAL A CA 1
ATOM 835 C C . VAL A 1 114 ? -9.382 -4.835 3.231 1.00 98.81 114 VAL A C 1
ATOM 837 O O . VAL A 1 114 ? -10.314 -4.295 3.823 1.00 98.81 114 VAL A O 1
ATOM 840 N N . ARG A 1 115 ? -9.576 -5.603 2.150 1.00 98.69 115 ARG A N 1
ATOM 841 C CA . ARG A 1 115 ? -10.894 -5.829 1.540 1.00 98.69 115 ARG A CA 1
ATOM 842 C C . ARG A 1 115 ? -11.877 -6.476 2.519 1.00 98.69 115 ARG A C 1
ATOM 844 O O . ARG A 1 115 ? -13.047 -6.110 2.532 1.00 98.69 115 ARG A O 1
ATOM 851 N N . SER A 1 116 ? -11.418 -7.417 3.345 1.00 98.62 116 SER A N 1
ATOM 852 C CA . SER A 1 116 ? -12.246 -8.043 4.383 1.00 98.62 116 SER A CA 1
ATOM 853 C C . SER A 1 116 ? -12.697 -7.029 5.438 1.00 98.62 116 SER A C 1
ATOM 855 O O . SER A 1 116 ? -13.891 -6.910 5.704 1.00 98.62 116 SER A O 1
ATOM 857 N N . ALA A 1 117 ? -11.768 -6.220 5.961 1.00 98.62 117 ALA A N 1
ATOM 858 C CA . ALA A 1 117 ? -12.075 -5.152 6.914 1.00 98.62 117 ALA A CA 1
ATOM 859 C C . ALA A 1 117 ? -13.049 -4.118 6.325 1.00 98.62 117 ALA A C 1
ATOM 861 O O . ALA A 1 117 ? -13.949 -3.639 7.015 1.00 98.62 117 ALA A O 1
ATOM 862 N N . GLN A 1 118 ? -12.887 -3.790 5.039 1.00 98.62 118 GLN A N 1
ATOM 863 C CA . GLN A 1 118 ? -13.760 -2.857 4.333 1.00 98.62 118 GLN A CA 1
ATOM 864 C C . GLN A 1 118 ? -15.177 -3.424 4.187 1.00 98.62 118 GLN A C 1
ATOM 866 O O . GLN A 1 118 ? -16.137 -2.729 4.510 1.00 98.62 118 GLN A O 1
ATOM 871 N N . ARG A 1 119 ? -15.321 -4.689 3.762 1.00 98.69 119 ARG A N 1
ATOM 872 C CA . ARG A 1 119 ? -16.630 -5.365 3.664 1.00 98.69 119 ARG A CA 1
ATOM 873 C C . ARG A 1 119 ? -17.320 -5.507 5.018 1.00 98.69 119 ARG A C 1
ATOM 875 O O . ARG A 1 119 ? -18.532 -5.372 5.091 1.00 98.69 119 ARG A O 1
ATOM 882 N N . ALA A 1 120 ? -16.551 -5.719 6.084 1.00 98.38 120 ALA A N 1
ATOM 883 C CA . ALA A 1 120 ? -17.053 -5.734 7.456 1.00 98.38 120 ALA A CA 1
ATOM 884 C C . ALA A 1 120 ? -17.400 -4.329 7.994 1.00 98.38 120 ALA A C 1
ATOM 886 O O . ALA A 1 120 ? -17.765 -4.184 9.157 1.00 98.38 120 ALA A O 1
ATOM 887 N N . GLY A 1 121 ? -17.240 -3.275 7.186 1.00 98.31 121 GLY A N 1
ATOM 888 C CA . GLY A 1 121 ? -17.553 -1.901 7.566 1.00 98.31 121 GLY A CA 1
ATOM 889 C C . GLY A 1 121 ? -16.587 -1.285 8.578 1.00 98.31 121 GLY A C 1
ATOM 890 O O . GLY A 1 121 ? -16.881 -0.201 9.077 1.00 98.31 121 GLY A O 1
ATOM 891 N N . GLN A 1 122 ? -15.450 -1.926 8.859 1.00 98.75 122 GLN A N 1
ATOM 892 C CA . GLN A 1 122 ? -14.501 -1.512 9.895 1.00 98.75 122 GLN A CA 1
ATOM 893 C C . GLN A 1 122 ? -13.524 -0.428 9.429 1.00 98.75 122 GLN A C 1
ATOM 895 O O . GLN A 1 122 ? -13.047 0.369 10.235 1.00 98.75 122 GLN A O 1
ATOM 900 N N . VAL A 1 123 ? -13.225 -0.394 8.129 1.00 98.81 123 VAL A N 1
ATOM 901 C CA . VAL A 1 123 ? -12.353 0.616 7.516 1.00 98.81 123 VAL A CA 1
ATOM 902 C C . VAL A 1 123 ? -13.061 1.319 6.365 1.00 98.81 123 VAL A C 1
ATOM 904 O O . VAL A 1 123 ? -14.002 0.794 5.768 1.00 98.81 123 VAL A O 1
ATOM 907 N N . THR A 1 124 ? -12.574 2.505 6.027 1.00 98.75 124 THR A N 1
ATOM 908 C CA . THR A 1 124 ? -12.829 3.155 4.739 1.00 98.75 124 THR A CA 1
ATOM 909 C C . THR A 1 124 ? -11.577 3.056 3.876 1.00 98.75 124 THR A C 1
ATOM 911 O O . THR A 1 124 ? -10.469 3.079 4.407 1.00 98.75 124 THR A O 1
ATOM 914 N N . VAL A 1 125 ? -11.753 2.919 2.560 1.00 98.75 125 VAL A N 1
ATOM 915 C CA . VAL A 1 125 ? -10.655 2.903 1.585 1.00 98.75 125 VAL A CA 1
ATOM 916 C C . VAL A 1 125 ? -10.943 3.970 0.539 1.00 98.75 125 VAL A C 1
ATOM 918 O O . VAL A 1 125 ? -12.021 3.956 -0.056 1.00 98.75 125 VAL A O 1
ATOM 921 N N . LYS A 1 126 ? -10.010 4.897 0.324 1.00 98.62 126 LYS A N 1
ATOM 922 C CA . LYS A 1 126 ? -10.150 5.987 -0.651 1.00 98.62 126 LYS A CA 1
ATOM 923 C C . LYS A 1 126 ? -8.936 6.022 -1.569 1.00 98.62 126 LYS A C 1
ATOM 925 O O . LYS A 1 126 ? -7.812 5.895 -1.101 1.00 98.62 126 LYS A O 1
ATOM 930 N N . ALA A 1 127 ? -9.156 6.185 -2.870 1.00 98.19 127 ALA A N 1
ATOM 931 C CA . ALA A 1 127 ? -8.060 6.470 -3.791 1.00 98.19 127 ALA A CA 1
ATOM 932 C C . ALA A 1 127 ? -7.504 7.871 -3.497 1.00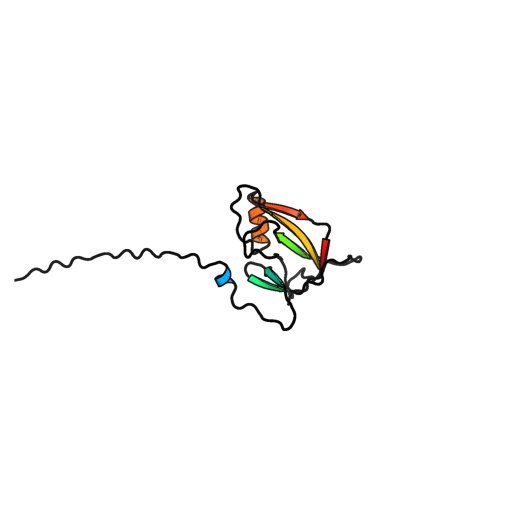 98.19 127 ALA A C 1
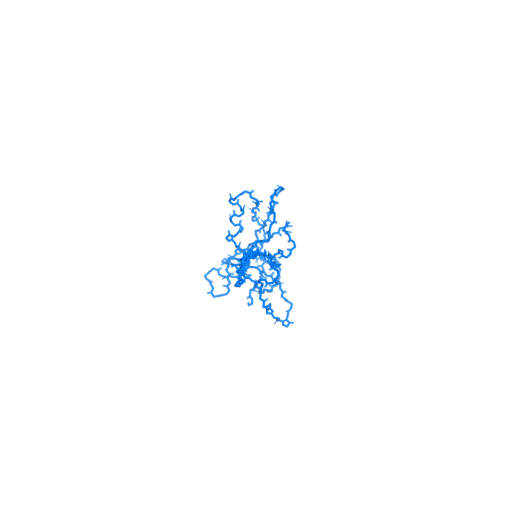ATOM 934 O O . ALA A 1 127 ? -8.273 8.817 -3.320 1.00 98.19 127 ALA A O 1
ATOM 935 N N . ALA A 1 128 ? -6.182 7.991 -3.439 1.00 96.88 128 ALA A N 1
ATOM 936 C CA . ALA A 1 128 ? -5.488 9.265 -3.377 1.00 96.88 128 ALA A CA 1
ATOM 937 C C . ALA A 1 128 ? -4.999 9.645 -4.784 1.00 96.88 128 ALA A C 1
ATOM 939 O O . ALA A 1 128 ? -4.622 8.763 -5.558 1.00 96.88 128 ALA A O 1
ATOM 940 N N . PRO A 1 129 ? -4.951 10.941 -5.134 1.00 96.25 129 PRO A N 1
ATOM 941 C CA . PRO A 1 129 ? -4.453 11.406 -6.429 1.00 96.25 129 PRO A CA 1
ATOM 942 C C . PRO A 1 129 ? -2.912 11.408 -6.470 1.00 96.25 129 PRO A C 1
ATOM 944 O O . PRO A 1 129 ? -2.293 12.378 -6.898 1.00 96.25 129 PRO A O 1
ATOM 947 N N . VAL A 1 130 ? -2.285 10.345 -5.965 1.00 97.12 130 VAL A N 1
ATOM 948 C CA . VAL A 1 130 ? -0.833 10.213 -5.828 1.00 97.12 130 VAL A CA 1
ATOM 949 C C . VAL A 1 130 ? -0.407 8.854 -6.359 1.00 97.12 130 VAL A C 1
ATOM 951 O O . VAL A 1 130 ? -0.980 7.821 -6.001 1.00 97.12 130 VAL A O 1
ATOM 954 N N . VAL A 1 131 ? 0.631 8.871 -7.191 1.00 98.25 131 VAL A N 1
ATOM 955 C CA . VAL A 1 131 ? 1.375 7.679 -7.587 1.00 98.25 131 VAL A CA 1
ATOM 956 C C . VAL A 1 131 ? 2.804 7.827 -7.109 1.00 98.25 131 VAL A C 1
ATOM 958 O O . VAL A 1 131 ? 3.395 8.893 -7.273 1.00 98.25 131 VAL A O 1
ATOM 961 N N . VAL A 1 132 ? 3.351 6.764 -6.534 1.00 98.31 132 VAL A N 1
ATOM 962 C CA . VAL A 1 132 ? 4.735 6.716 -6.050 1.00 98.31 132 VAL A CA 1
ATOM 963 C C . VAL A 1 132 ? 5.545 5.686 -6.826 1.00 98.31 132 VAL A C 1
A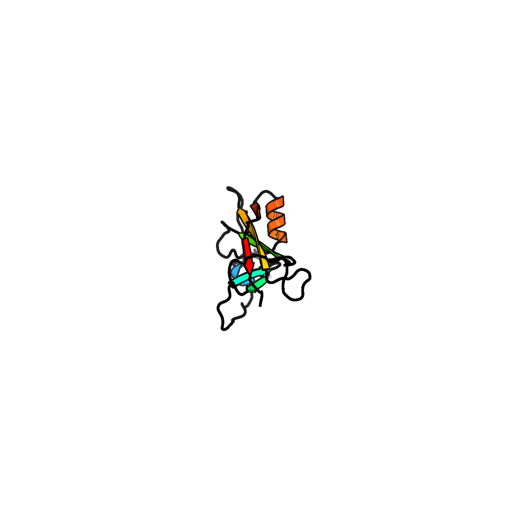TOM 965 O O . VAL A 1 132 ? 4.989 4.703 -7.314 1.00 98.31 132 VAL A O 1
ATOM 968 N N . ASN A 1 133 ? 6.850 5.911 -6.956 1.00 98.31 133 ASN A N 1
ATOM 969 C CA . ASN A 1 133 ? 7.776 4.938 -7.527 1.00 98.31 133 ASN A CA 1
ATOM 970 C C . ASN A 1 133 ? 8.506 4.204 -6.398 1.00 98.31 133 ASN A C 1
ATOM 972 O O . ASN A 1 133 ? 9.396 4.768 -5.764 1.00 98.31 133 ASN A O 1
ATOM 976 N N . CYS A 1 134 ? 8.120 2.955 -6.146 1.00 97.81 134 CYS A N 1
ATOM 977 C CA . CYS A 1 134 ? 8.660 2.163 -5.051 1.00 97.81 134 CYS A CA 1
ATOM 978 C C . CYS A 1 134 ? 8.978 0.717 -5.475 1.00 97.81 134 CYS A C 1
ATOM 980 O O . CYS A 1 134 ? 8.181 -0.187 -5.213 1.00 97.81 134 CYS A O 1
ATOM 982 N N . PRO A 1 135 ? 10.093 0.446 -6.172 1.00 97.56 135 PRO A N 1
ATOM 983 C CA . PRO A 1 135 ? 10.421 -0.916 -6.576 1.00 97.56 135 PRO A CA 1
ATOM 984 C C . PRO A 1 135 ? 10.681 -1.811 -5.359 1.00 97.56 135 PRO A C 1
ATOM 986 O O . PRO A 1 135 ? 11.443 -1.456 -4.458 1.00 97.56 135 PRO A O 1
ATOM 989 N N . ILE A 1 136 ? 10.049 -2.983 -5.367 1.00 96.88 136 ILE A N 1
ATOM 990 C CA . ILE A 1 136 ? 10.266 -4.060 -4.395 1.00 96.88 136 ILE A CA 1
ATOM 991 C C . ILE A 1 136 ? 11.571 -4.785 -4.740 1.00 96.88 136 ILE A C 1
ATOM 993 O O . ILE A 1 136 ? 11.861 -4.985 -5.925 1.00 96.88 136 ILE A O 1
ATOM 997 N N . LEU A 1 137 ? 12.331 -5.147 -3.704 1.00 93.19 137 LEU A N 1
ATOM 998 C CA . LEU A 1 137 ? 13.629 -5.823 -3.782 1.00 93.19 137 LEU A CA 1
ATOM 999 C C . LEU A 1 137 ? 13.516 -7.337 -3.591 1.00 93.19 137 LEU A C 1
ATOM 1001 O O . LEU A 1 137 ? 12.606 -7.778 -2.854 1.00 93.19 137 LEU A O 1
#

Radius of gyration: 22.52 Å; chains: 1; bounding box: 41×69×75 Å

pLDDT: mean 86.98, std 19.57, range [35.97, 98.88]

=== Feature glossary ===
Feature key, reading from the visual/contextual features back to the raw sequence:

Rendered structure images. Structure images are PyMOL renders from six orthogonal camera directions. Cartoon representation draws helices as coils and strands as arrows; sticks shows the backbone as bonds; surface shows the solvent-excluded envelope. Rainbow coloring maps sequence position to hue (blue→red, N→C); chain coloring assigns a distinct color per polypeptide.

Contact-map, Ramachandran, and PAE plots. Three diagnostic plots accompany the record. The Cα contact map visualizes the tertiary structure as a 2D adjacency matrix (8 Å cutoff, sequence-local contacts suppressed). The Ramachandran plot shows the distribution of backbone (φ, ψ) torsions, with points in the α and β basins reflecting secondary structure content. The PAE plot shows AlphaFold's inter-residue confidence as a color matrix.

InterPro / GO / CATH / organism. The annotation block draws on four external resources. InterPro: which protein families and domains the sequence belongs to. GO: standardized terms for what the protein does, what process it participates in, and where in the cell it acts. CATH: which structural fold it has in the CATH hierarchy. Organism: the species of origin.

Nearest PDB structures. Structural nearest neighbors (via Foldseek easy-search vs the PDB). Reported per hit: target PDB id, E-value, and alignment TM-score. A TM-score above ~0.5 is the conventional threshold for 'same fold'.

Predicted aligned error. Predicted aligned error is AlphaFold's pairwise confidence. Unlike pLDDT (per-residue), PAE is per-residue-pair and captures whether two parts of the structure are correctly placed relative to each other. Units are ångströms of expected positional error.

Solvent-accessible surface area. SASA measures how much of the protein is reachable by solvent. It is computed by rolling a water-sized probe over the atomic surface and summing the exposed area (Å²). Per-residue SASA distinguishes core (buried, low SASA) from surface (exposed, high SASA) residues; total SASA is a whole-molecule size measure.

B-factor. Crystallographic B-factors measure how much each atom's electron density is smeared out, in Å². They rise in mobile loops and surface residues and fall in the buried interior. In AlphaFold models this column is repurposed to hold pLDDT instead.

pLDDT. For AlphaFold models, the B-factor field carries pLDDT — the model's own estimate of local accuracy on a 0–100 scale. Regions with pLDDT<50 should be treated as essentially unmodeled; they often correspond to intrinsically disordered segments.

Backbone torsions (φ/ψ). φ (phi) and ψ (psi) are the two rotatable backbone dihedrals per residue: φ is the C(i-1)–N–Cα–C torsion, ψ is the N–Cα–C–N(i+1) torsion, both in degrees on (−180°, 180°]. α-helical residues cluster near (−60°, −45°); β-strand residues near (−120°, +130°). A Ramachandran plot is simply a scatter of (φ, ψ) for every residue.

Radius of gyration, Cα contacts, bounding box. Radius of gyration (Rg) is the root-mean-square distance of Cα atoms from their centroid — a single number for overall size and compactness. A globular domain of N residues has Rg ≈ 2.2·N^0.38 Å; an extended or disordered chain has a much larger Rg. The Cα contact count is the number of residue pairs whose Cα atoms are within 8 Å and are more than four positions apart in sequence — a standard proxy for tertiary packing density. The bounding box is the smallest axis-aligned box enclosing all Cα atoms.

Secondary structure (3-state, P-SEA). Three-state secondary structure (P-SEA) collapses the eight DSSP classes into helix (a), strand (b), and coil (c). P-SEA assigns these from Cα geometry alone — distances and angles — without requiring backbone oxygens, so it works on any Cα trace.

Secondary structure (8-state, DSSP). Secondary structure is the local, repeating backbone conformation. DSSP classifies it into eight states by reading the hydrogen-bond network: three helix types (H, G, I), two β types (E, B), two non-regular types (T, S), and unstructured coil (-).

Foldseek 3Di. The Foldseek 3Di string encodes local tertiary geometry as a 20-letter alphabet — one character per residue — derived from the relative positions of nearby Cα atoms. Unlike the amino-acid sequence, 3Di is a direct function of the 3D structure, so two proteins with the same fold have similar 3Di strings even at low sequence identity.

mmCIF coordinates. Structure coordinates are given as an mmCIF _atom_site loop: one row per atom with element, residue name, chain id, sequence number, and x/y/z position in Å. Only the four main-chain atoms per residue are included here; side chains are omitted to keep the record compact.

Sequence. This is the polypeptide sequence — one letter per residue, N-terminus first. Length ranges from a few dozen residues for small domains to over a thousand for large multi-domain proteins.